Protein AF-A0A1E5UQI9-F1 (afdb_monomer)

Organism: NCBI:txid888268

Foldseek 3Di:
DVPDDDDPLADPVCVVVLVVLVVVLVVVVVCCCPPVVDDDDPLVSLVVSLVVLQVVLVVDDPVCNVNSVSSNVVSVVVD

Sequence (79 aa):
LSMIPKPEHVPAEHYAAFILLCCWQLWNRRNGVIFRNEVSTLRQTLQACREEARLWGCRLPRSAVTVCDSWCTIFFSAM

Nearest PDB structures (foldseek):
  3rdh-assembly1_D  TM=5.160E-01  e=6.623E+00  Homo sapiens
  6ejl-assembly1_B  TM=5.234E-01  e=7.944E+00  Homo sapiens
  7pwz-assembly1_A-2  TM=5.139E-01  e=8.969E+00  Homo sapiens

Secondary structure (DSSP, 8-state):
-TTSPPPTTS-STTHHHHHHHHHHHHHHHHHHHHHH-----HHHHHHHHHHHHHHHHTTS-GGGHHHHHHHHHHHHHT-

Mean predicted aligned error: 4.31 Å

Structure (mmCIF, N/CA/C/O backbone):
data_AF-A0A1E5UQI9-F1
#
_entry.id   AF-A0A1E5UQI9-F1
#
loop_
_atom_site.group_PDB
_atom_site.id
_atom_site.type_symbol
_atom_site.label_atom_id
_atom_site.label_alt_id
_atom_site.label_comp_id
_atom_site.label_asym_id
_atom_site.label_entity_id
_atom_site.label_seq_id
_atom_site.pdbx_PDB_ins_code
_atom_site.Cartn_x
_atom_site.Cartn_y
_atom_site.Cartn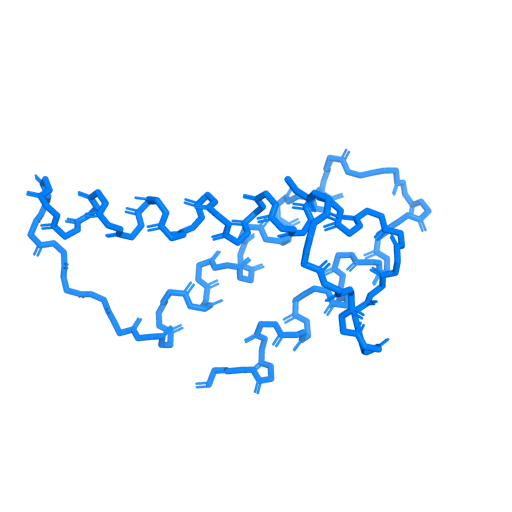_z
_atom_site.occupancy
_atom_site.B_iso_or_equiv
_atom_site.auth_seq_id
_atom_site.auth_comp_id
_atom_site.auth_asym_id
_atom_site.auth_atom_id
_atom_site.pdbx_PDB_model_num
ATOM 1 N N . LEU A 1 1 ? -10.416 1.848 -12.158 1.00 57.59 1 LEU A N 1
ATOM 2 C CA . LEU A 1 1 ? -8.988 2.232 -12.015 1.00 57.59 1 LEU A CA 1
ATOM 3 C C . LEU A 1 1 ? -8.534 3.289 -13.035 1.00 57.59 1 LEU A C 1
ATOM 5 O O . LEU A 1 1 ? -7.529 3.931 -12.783 1.00 57.59 1 LEU A O 1
ATOM 9 N N . SER A 1 2 ? -9.262 3.539 -14.132 1.00 54.22 2 SER A N 1
ATOM 10 C CA . SER A 1 2 ? -8.863 4.427 -15.245 1.00 54.22 2 SER A CA 1
ATOM 11 C C . SER A 1 2 ? -8.945 5.949 -14.999 1.00 54.22 2 SER A C 1
ATOM 13 O O . SER A 1 2 ? -8.830 6.707 -15.951 1.00 54.22 2 SER A O 1
ATOM 15 N N . MET A 1 3 ? -9.144 6.417 -13.761 1.00 66.56 3 MET A N 1
ATOM 16 C CA . MET A 1 3 ? -9.407 7.841 -13.462 1.00 66.56 3 MET A CA 1
ATOM 17 C C . MET A 1 3 ? -8.489 8.447 -12.388 1.00 66.56 3 MET A C 1
ATOM 19 O O . MET A 1 3 ? -8.642 9.619 -12.063 1.00 66.56 3 MET A O 1
ATOM 23 N N . ILE A 1 4 ? -7.553 7.681 -11.812 1.00 72.06 4 ILE A N 1
ATOM 24 C CA . ILE A 1 4 ? -6.598 8.230 -10.838 1.00 72.06 4 ILE A CA 1
ATOM 25 C C . ILE A 1 4 ? -5.311 8.570 -11.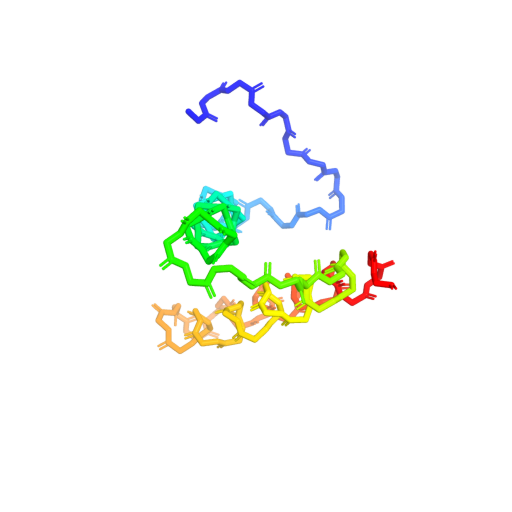596 1.00 72.06 4 ILE A C 1
ATOM 27 O O . ILE A 1 4 ? -4.630 7.643 -12.047 1.00 72.06 4 ILE A O 1
ATOM 31 N N . PRO A 1 5 ? -4.982 9.861 -11.785 1.00 77.56 5 PRO A N 1
ATOM 32 C CA . PRO A 1 5 ? -3.739 10.237 -12.438 1.00 77.56 5 PRO A CA 1
ATOM 33 C C . PRO A 1 5 ? -2.555 9.756 -11.596 1.00 77.56 5 PRO A C 1
ATOM 35 O O . PRO A 1 5 ? -2.519 9.948 -10.379 1.00 77.56 5 PRO A O 1
ATOM 38 N N . LYS A 1 6 ? -1.581 9.124 -12.257 1.00 85.94 6 LYS A N 1
ATOM 39 C CA . LYS A 1 6 ? -0.353 8.661 -11.612 1.00 85.94 6 LYS A CA 1
ATOM 40 C C . LYS A 1 6 ? 0.436 9.864 -11.083 1.00 85.94 6 LYS A C 1
ATOM 42 O O . LYS A 1 6 ? 0.845 10.688 -11.901 1.00 85.94 6 LYS A O 1
ATOM 47 N N . PRO A 1 7 ? 0.732 9.948 -9.774 1.00 85.81 7 PRO A N 1
ATOM 48 C CA . PRO A 1 7 ? 1.630 10.977 -9.265 1.00 85.81 7 PRO A CA 1
ATOM 49 C C . PRO A 1 7 ? 3.018 10.849 -9.906 1.00 85.81 7 PRO A C 1
ATOM 51 O O . PRO A 1 7 ? 3.470 9.739 -10.203 1.00 85.81 7 PRO A O 1
ATOM 54 N N . GLU A 1 8 ? 3.714 11.964 -10.130 1.00 86.12 8 GLU A N 1
ATOM 55 C CA . GLU A 1 8 ? 5.002 11.966 -10.844 1.00 86.12 8 GLU A CA 1
ATOM 56 C C . GLU A 1 8 ? 6.051 11.070 -10.174 1.00 86.12 8 GLU A C 1
ATOM 58 O O . GLU A 1 8 ? 6.690 10.271 -10.853 1.00 86.12 8 GLU A O 1
ATOM 63 N N . HIS A 1 9 ? 6.135 11.121 -8.842 1.00 85.62 9 HIS A N 1
ATOM 64 C CA . HIS A 1 9 ? 7.104 10.377 -8.032 1.00 85.62 9 HIS A CA 1
ATOM 65 C C . HIS A 1 9 ? 6.787 8.878 -7.870 1.00 85.62 9 HIS A C 1
ATOM 67 O O . HIS A 1 9 ? 7.578 8.147 -7.276 1.00 85.62 9 HIS A O 1
ATOM 73 N N . VAL A 1 10 ? 5.638 8.402 -8.366 1.00 86.69 10 VAL A N 1
ATOM 74 C CA . VAL A 1 10 ? 5.278 6.978 -8.323 1.00 86.69 10 VAL A CA 1
ATOM 75 C C . VAL A 1 10 ? 5.703 6.309 -9.635 1.00 86.69 10 VAL A C 1
ATOM 77 O O . VAL A 1 10 ? 5.360 6.827 -10.707 1.00 86.69 10 VAL A O 1
ATOM 80 N N . PRO A 1 11 ? 6.406 5.160 -9.600 1.00 88.25 11 PRO A N 1
ATOM 81 C CA . PRO A 1 11 ? 6.758 4.422 -10.810 1.00 88.25 11 PRO A CA 1
ATOM 82 C C . PRO A 1 11 ? 5.527 4.102 -11.666 1.00 88.25 11 PRO A C 1
ATOM 84 O O . PRO A 1 11 ? 4.478 3.719 -11.149 1.00 88.25 11 PRO A O 1
ATOM 87 N N . ALA A 1 12 ? 5.647 4.272 -12.986 1.00 87.12 12 ALA A N 1
ATOM 88 C CA . ALA A 1 12 ? 4.591 3.879 -13.925 1.00 87.12 12 ALA A CA 1
ATOM 89 C C . ALA A 1 12 ? 4.487 2.354 -14.052 1.00 87.12 12 ALA A C 1
ATOM 91 O O . ALA A 1 12 ? 3.391 1.807 -14.197 1.00 87.12 12 ALA A O 1
ATOM 92 N N . GLU A 1 13 ? 5.628 1.674 -13.958 1.00 88.88 13 GLU A N 1
ATOM 93 C CA . GLU A 1 13 ? 5.696 0.222 -13.916 1.00 88.88 13 GLU A CA 1
ATOM 94 C C . GLU A 1 13 ? 4.915 -0.304 -12.706 1.00 88.88 13 GLU A C 1
ATOM 96 O O . GLU A 1 13 ? 5.049 0.191 -11.587 1.00 88.88 13 GLU A O 1
ATOM 101 N N . HIS A 1 14 ? 4.043 -1.282 -12.951 1.00 88.12 14 HIS A N 1
ATOM 102 C CA . HIS A 1 14 ? 3.172 -1.877 -11.937 1.00 88.12 14 HIS A CA 1
ATOM 103 C C . HIS A 1 14 ? 2.280 -0.877 -11.160 1.00 88.12 14 HIS A C 1
ATOM 105 O O . HIS A 1 14 ? 1.774 -1.214 -10.091 1.00 88.12 14 HIS A O 1
ATOM 111 N N . TYR A 1 15 ? 1.986 0.318 -11.694 1.00 88.81 15 TYR A N 1
ATOM 112 C CA . TYR A 1 15 ? 1.154 1.314 -10.996 1.00 88.81 15 TYR A CA 1
ATOM 113 C C . TYR A 1 15 ? -0.243 0.793 -10.611 1.00 88.81 15 TYR A C 1
ATOM 115 O O . TYR A 1 15 ? -0.732 1.050 -9.512 1.00 88.81 15 TYR A O 1
ATOM 123 N N . ALA A 1 16 ? -0.881 -0.008 -11.470 1.00 88.75 16 ALA A N 1
ATOM 124 C CA . ALA A 1 16 ? -2.167 -0.626 -11.143 1.00 88.75 16 ALA A CA 1
ATOM 125 C C . ALA A 1 16 ? -2.073 -1.567 -9.925 1.00 88.75 16 ALA A C 1
ATOM 127 O O . ALA A 1 16 ? -2.977 -1.578 -9.092 1.00 88.75 16 ALA A O 1
ATOM 128 N N . ALA A 1 17 ? -0.969 -2.310 -9.791 1.00 89.88 17 ALA A N 1
ATOM 129 C CA . ALA A 1 17 ? -0.710 -3.160 -8.630 1.00 89.88 17 ALA A CA 1
ATOM 130 C C . ALA A 1 17 ? -0.510 -2.327 -7.357 1.00 89.88 17 ALA A C 1
ATOM 132 O O . ALA A 1 17 ? -1.070 -2.664 -6.317 1.00 89.88 17 ALA A O 1
ATOM 133 N N . PHE A 1 18 ? 0.197 -1.199 -7.456 1.00 91.12 18 PHE A N 1
ATOM 134 C CA . PHE A 1 18 ? 0.337 -0.257 -6.347 1.00 91.12 18 PHE A CA 1
ATOM 135 C C . PHE A 1 18 ? -1.022 0.270 -5.861 1.00 91.12 18 PHE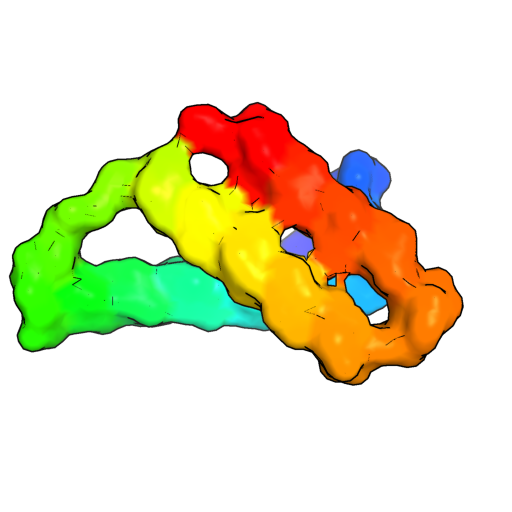 A C 1
ATOM 137 O O . PHE A 1 18 ? -1.297 0.267 -4.662 1.00 91.12 18 PHE A O 1
ATOM 144 N N . ILE A 1 19 ? -1.919 0.656 -6.777 1.00 91.44 19 ILE A N 1
ATOM 145 C CA . ILE A 1 19 ? -3.272 1.092 -6.398 1.00 91.44 19 ILE A CA 1
ATOM 146 C C . ILE A 1 19 ? -4.070 -0.045 -5.755 1.00 91.44 19 ILE A C 1
ATOM 148 O O . ILE A 1 19 ? -4.730 0.181 -4.741 1.00 91.44 19 ILE A O 1
ATOM 152 N N . LEU A 1 20 ? -3.996 -1.264 -6.298 1.00 91.81 20 LEU A N 1
ATOM 153 C CA . LEU A 1 20 ? -4.664 -2.426 -5.707 1.00 91.81 20 LEU A CA 1
ATOM 154 C C . LEU A 1 20 ? -4.180 -2.695 -4.279 1.00 91.81 20 LEU A C 1
ATOM 156 O O . LEU A 1 20 ? -5.008 -2.946 -3.407 1.00 91.81 20 LEU A O 1
ATOM 160 N N . LEU A 1 21 ? -2.876 -2.576 -4.022 1.00 92.88 21 LEU A N 1
ATOM 161 C CA . LEU A 1 21 ? -2.302 -2.694 -2.685 1.00 92.88 21 LEU A CA 1
ATOM 162 C C . LEU A 1 21 ? -2.867 -1.630 -1.736 1.00 92.88 21 LEU A C 1
ATOM 164 O O . LEU A 1 21 ? -3.328 -1.967 -0.646 1.00 92.88 21 LEU A O 1
ATOM 168 N N . CYS A 1 22 ? -2.903 -0.362 -2.155 1.00 93.19 22 CYS A N 1
ATOM 169 C CA . CYS A 1 22 ? -3.496 0.715 -1.358 1.00 93.19 22 CYS A CA 1
ATOM 170 C C . CYS A 1 22 ? -4.976 0.443 -1.042 1.00 93.19 22 CYS A C 1
ATOM 172 O O . CYS A 1 22 ? -5.401 0.549 0.108 1.00 93.19 22 CYS A O 1
ATOM 174 N N . CYS A 1 23 ? -5.767 0.051 -2.045 1.00 94.38 23 CYS A N 1
ATOM 175 C CA . CYS A 1 23 ? -7.179 -0.284 -1.862 1.00 94.38 23 CYS A CA 1
ATOM 176 C C . CYS A 1 23 ? -7.371 -1.484 -0.925 1.00 94.38 23 CYS A C 1
ATOM 178 O O . CYS A 1 23 ? -8.269 -1.461 -0.083 1.00 94.38 23 CYS A O 1
ATOM 180 N N . TRP A 1 24 ? -6.520 -2.504 -1.042 1.00 93.50 24 TRP A N 1
ATOM 181 C CA . TRP A 1 24 ? -6.526 -3.676 -0.172 1.00 93.50 24 TRP A CA 1
ATOM 182 C C . TRP A 1 24 ? -6.266 -3.302 1.288 1.00 93.50 24 TRP A C 1
ATOM 184 O O . TRP A 1 24 ? -7.015 -3.712 2.174 1.00 93.50 24 TRP A O 1
ATOM 194 N N . GLN A 1 25 ? -5.267 -2.459 1.548 1.00 94.81 25 GLN A N 1
ATOM 195 C CA . GLN A 1 25 ? -4.947 -2.014 2.905 1.00 94.81 25 GLN A CA 1
ATOM 196 C C . GLN A 1 25 ? -6.052 -1.141 3.510 1.00 94.81 25 GLN A C 1
ATOM 198 O O . GLN A 1 25 ? -6.409 -1.320 4.675 1.00 94.81 25 GLN A O 1
ATOM 203 N N . LEU A 1 26 ? -6.675 -0.262 2.718 1.00 94.62 26 LEU A N 1
ATOM 204 C CA . LEU A 1 26 ? -7.844 0.510 3.159 1.00 94.62 26 LEU A CA 1
ATOM 205 C C . LEU A 1 26 ? -9.037 -0.393 3.494 1.00 94.62 26 LEU A C 1
ATOM 207 O O . LEU A 1 26 ? -9.712 -0.185 4.506 1.00 94.62 26 LEU A O 1
ATOM 211 N N . TRP A 1 27 ? -9.285 -1.412 2.670 1.00 95.38 27 TRP A N 1
ATOM 212 C CA . TRP A 1 27 ? -10.331 -2.400 2.916 1.00 95.38 27 TRP A CA 1
ATOM 213 C C . TRP A 1 27 ? -10.058 -3.199 4.199 1.00 95.38 27 TRP A C 1
ATOM 215 O O . TRP A 1 27 ? -10.936 -3.285 5.060 1.00 95.38 27 TRP A O 1
ATOM 225 N N . ASN A 1 28 ? -8.829 -3.693 4.384 1.00 94.25 28 ASN A N 1
ATOM 226 C CA . ASN A 1 28 ? -8.409 -4.397 5.598 1.00 94.25 28 ASN A CA 1
ATOM 227 C C . ASN A 1 28 ? -8.555 -3.527 6.843 1.00 94.25 28 ASN A C 1
ATOM 229 O O . ASN A 1 28 ? -9.124 -3.978 7.838 1.00 94.25 28 ASN A O 1
ATOM 233 N N . ARG A 1 29 ? -8.097 -2.270 6.781 1.00 94.75 29 ARG A N 1
ATOM 234 C CA . ARG A 1 29 ? -8.214 -1.312 7.883 1.00 94.75 29 ARG A CA 1
ATOM 235 C C . ARG A 1 29 ? -9.670 -1.105 8.278 1.00 94.75 29 ARG A C 1
ATOM 237 O O . ARG A 1 29 ? -9.997 -1.212 9.458 1.00 94.75 29 ARG A O 1
ATOM 244 N N . ARG A 1 30 ? -10.545 -0.835 7.302 1.00 95.19 30 ARG A N 1
ATOM 245 C CA . ARG A 1 30 ? -11.983 -0.652 7.541 1.00 95.19 30 ARG A CA 1
ATOM 246 C C . ARG A 1 30 ? -12.594 -1.894 8.187 1.00 95.19 30 ARG A C 1
ATOM 248 O O . ARG A 1 30 ? -13.325 -1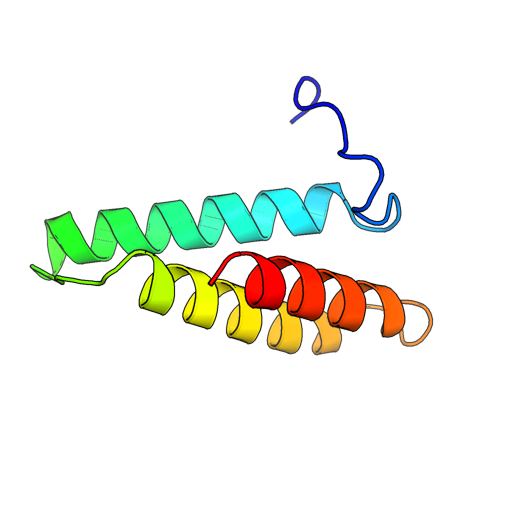.765 9.162 1.00 95.19 30 ARG A O 1
ATOM 255 N N . ASN A 1 31 ? -12.273 -3.084 7.690 1.00 96.31 31 ASN A N 1
ATOM 256 C CA . ASN A 1 31 ? -12.779 -4.329 8.265 1.00 96.31 31 ASN A CA 1
ATOM 257 C C . ASN A 1 31 ? -12.259 -4.579 9.682 1.00 96.31 31 ASN A C 1
ATOM 259 O O . ASN A 1 31 ? -13.011 -5.051 10.527 1.00 96.31 31 ASN A O 1
ATOM 263 N N . GLY A 1 32 ? -11.009 -4.224 9.966 1.00 95.94 32 GLY A N 1
ATOM 264 C CA . GLY A 1 32 ? -10.453 -4.266 11.314 1.00 95.94 32 GLY A CA 1
ATOM 265 C C . GLY A 1 32 ? -11.225 -3.391 12.299 1.00 95.94 32 GLY A C 1
ATOM 266 O O . GLY A 1 32 ? -11.580 -3.856 13.381 1.00 95.94 32 GLY A O 1
ATOM 267 N N . VAL A 1 33 ? -11.568 -2.157 11.903 1.00 94.44 33 VAL A N 1
ATOM 268 C CA . VAL A 1 33 ? -12.424 -1.273 12.718 1.00 94.44 33 VAL A CA 1
ATOM 269 C C . VAL A 1 33 ? -13.785 -1.919 12.962 1.00 94.44 33 VAL A C 1
ATOM 271 O O . VAL A 1 33 ? -14.206 -2.050 14.105 1.00 94.44 33 VAL A O 1
ATOM 274 N N . ILE A 1 34 ? -14.473 -2.315 11.889 1.00 96.31 34 ILE A N 1
ATOM 275 C CA . ILE A 1 34 ? -15.883 -2.717 11.955 1.00 96.31 34 ILE A CA 1
ATOM 276 C C . ILE A 1 34 ? -16.067 -4.070 12.646 1.00 96.31 34 ILE A C 1
ATOM 278 O O . ILE A 1 34 ? -16.987 -4.227 13.440 1.00 96.31 34 ILE A O 1
ATOM 282 N N . PHE A 1 35 ? -15.210 -5.047 12.349 1.00 97.31 35 PHE A N 1
ATOM 283 C CA . PHE A 1 35 ? -15.413 -6.429 12.789 1.00 97.31 35 PHE A CA 1
ATOM 284 C C . PHE A 1 35 ? -14.554 -6.829 13.987 1.00 97.31 35 PHE A C 1
ATOM 286 O O . PHE A 1 35 ? -14.879 -7.807 14.654 1.00 97.31 35 PHE A O 1
ATOM 293 N N . ARG A 1 36 ? -13.454 -6.116 14.258 1.00 96.31 36 ARG A N 1
ATOM 294 C CA . ARG A 1 36 ? -12.502 -6.464 15.329 1.00 96.31 36 ARG A CA 1
ATOM 295 C C . ARG A 1 36 ? -12.279 -5.340 16.341 1.00 96.31 36 ARG A C 1
ATOM 297 O O . ARG A 1 36 ? -11.470 -5.504 17.248 1.00 96.31 36 ARG A O 1
ATOM 304 N N . ASN A 1 37 ? -12.994 -4.220 16.204 1.00 94.06 37 ASN A N 1
ATOM 305 C CA . ASN A 1 37 ? -12.835 -3.028 17.037 1.00 94.06 37 ASN A CA 1
ATOM 306 C C . ASN A 1 37 ? -11.376 -2.525 17.089 1.00 94.06 37 ASN A C 1
ATOM 308 O O . ASN A 1 37 ? -10.902 -2.030 18.111 1.00 94.06 37 ASN A O 1
ATOM 312 N N . GLU A 1 38 ? -10.633 -2.683 15.987 1.00 94.62 38 GLU A N 1
ATOM 313 C CA . GLU A 1 38 ? -9.236 -2.260 15.917 1.00 94.62 38 GLU A CA 1
ATOM 314 C C . GLU A 1 38 ? -9.122 -0.738 15.859 1.00 94.62 38 GLU A C 1
ATOM 316 O O . GLU A 1 38 ? -9.654 -0.075 14.958 1.00 94.62 38 GLU A O 1
ATOM 321 N N . VAL A 1 39 ? -8.301 -0.186 16.745 1.00 91.00 39 VAL A N 1
ATOM 322 C CA . VAL A 1 39 ? -7.843 1.198 16.661 1.00 91.00 39 VAL A CA 1
ATOM 323 C C . VAL A 1 39 ? -6.412 1.183 16.149 1.00 91.00 39 VAL A C 1
ATOM 325 O O . VAL A 1 39 ? -5.488 0.823 16.870 1.00 91.00 39 VAL A O 1
ATOM 328 N N . SER A 1 40 ? -6.226 1.577 14.892 1.00 88.06 40 SER A N 1
ATOM 329 C CA . SER A 1 40 ? -4.904 1.846 14.346 1.00 88.06 40 SER A CA 1
ATOM 330 C C . SER 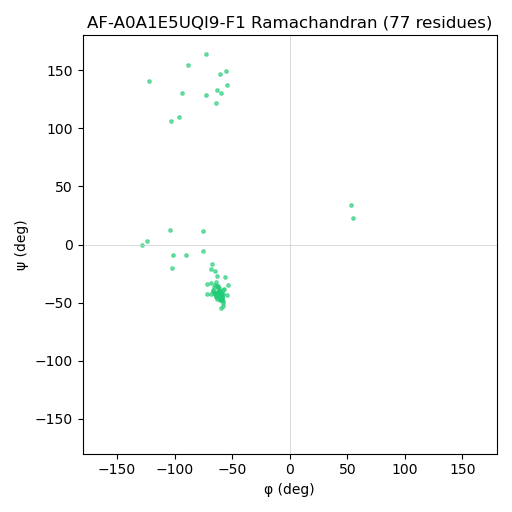A 1 40 ? -4.813 3.268 13.813 1.00 88.06 40 SER A C 1
ATOM 332 O O . SER A 1 40 ? -5.754 3.831 13.237 1.00 88.06 40 SER A O 1
ATOM 334 N N . THR A 1 41 ? -3.656 3.861 14.068 1.00 92.69 41 THR A N 1
ATOM 335 C CA . THR A 1 41 ? -3.287 5.193 13.601 1.00 92.69 41 THR A CA 1
ATOM 336 C C . THR A 1 41 ? -2.997 5.175 12.099 1.00 92.69 41 THR A C 1
ATOM 338 O O . THR A 1 41 ? -2.748 4.120 11.501 1.00 92.69 41 THR A O 1
ATOM 341 N N . LEU A 1 42 ? -2.974 6.359 11.480 1.00 91.62 42 LEU A N 1
ATOM 342 C CA . LEU A 1 42 ? -2.527 6.503 10.092 1.00 91.62 42 LEU A CA 1
ATOM 343 C C . LEU A 1 42 ? -1.119 5.916 9.903 1.00 91.62 42 LEU A C 1
ATOM 345 O O . LEU A 1 42 ? -0.899 5.148 8.971 1.00 91.62 42 LEU A O 1
ATOM 349 N N . ARG A 1 43 ? -0.202 6.186 10.841 1.00 94.19 43 ARG A N 1
ATOM 350 C CA . ARG A 1 43 ? 1.167 5.657 10.813 1.00 94.19 43 ARG A CA 1
ATOM 351 C C . ARG A 1 43 ? 1.203 4.129 10.791 1.00 94.19 43 ARG A C 1
ATOM 353 O O . ARG A 1 43 ? 1.882 3.563 9.946 1.00 94.19 43 ARG A O 1
ATOM 360 N N . GLN A 1 44 ? 0.453 3.455 11.666 1.00 93.88 44 GLN A N 1
ATOM 361 C CA . GLN A 1 44 ? 0.384 1.984 11.673 1.00 93.88 44 GLN A CA 1
ATOM 362 C C . GLN A 1 44 ? -0.205 1.428 10.370 1.00 93.88 44 GLN A C 1
ATOM 364 O O . GLN A 1 44 ? 0.247 0.403 9.871 1.00 93.88 44 GLN A O 1
ATOM 369 N N . THR A 1 45 ? -1.182 2.125 9.785 1.00 93.88 45 THR A N 1
ATOM 370 C CA . THR A 1 45 ? -1.754 1.736 8.487 1.00 93.88 45 THR A CA 1
ATOM 371 C C . THR A 1 45 ? -0.713 1.851 7.368 1.00 93.88 45 THR A C 1
ATOM 373 O O . THR A 1 45 ? -0.576 0.945 6.554 1.00 93.88 45 THR A O 1
ATOM 376 N N . LEU A 1 46 ? 0.081 2.925 7.352 1.00 95.62 46 LEU A N 1
ATOM 377 C CA . LEU A 1 46 ? 1.160 3.112 6.378 1.00 95.62 46 LEU A CA 1
ATOM 378 C C . LEU A 1 46 ? 2.324 2.124 6.579 1.00 95.62 46 LEU A C 1
ATOM 380 O O . LEU A 1 46 ? 2.916 1.678 5.595 1.00 95.62 46 LEU A O 1
ATOM 384 N N . GLN A 1 47 ? 2.617 1.726 7.823 1.00 95.62 47 GLN A N 1
ATOM 385 C CA . GLN A 1 47 ? 3.549 0.628 8.115 1.00 95.62 47 GLN A CA 1
ATOM 386 C C . GLN A 1 47 ? 3.068 -0.684 7.487 1.00 95.62 47 GLN A C 1
ATOM 388 O O . GLN A 1 47 ? 3.838 -1.319 6.767 1.00 95.62 47 GLN A O 1
ATOM 393 N N . ALA A 1 48 ? 1.790 -1.034 7.664 1.00 94.56 48 ALA A N 1
ATOM 394 C CA . ALA A 1 48 ? 1.200 -2.222 7.047 1.00 94.56 48 ALA A CA 1
ATOM 395 C C . ALA A 1 48 ? 1.251 -2.164 5.508 1.00 94.56 48 ALA A C 1
ATOM 397 O O . ALA A 1 48 ? 1.606 -3.149 4.862 1.00 94.56 48 ALA A O 1
ATOM 398 N N . CYS A 1 49 ? 0.998 -0.996 4.902 1.00 95.38 49 CYS A N 1
ATOM 399 C CA . CYS A 1 49 ? 1.174 -0.808 3.458 1.00 95.38 49 CYS A CA 1
ATOM 400 C C . CYS A 1 49 ? 2.613 -1.074 2.995 1.00 95.38 49 CYS A C 1
ATOM 402 O O . CYS A 1 49 ? 2.824 -1.721 1.969 1.00 95.38 49 CYS A O 1
ATOM 404 N N . ARG A 1 50 ? 3.612 -0.594 3.745 1.00 95.50 50 ARG A N 1
ATOM 405 C CA . ARG A 1 50 ? 5.030 -0.826 3.438 1.00 95.50 50 ARG A CA 1
ATOM 406 C C . ARG A 1 50 ? 5.401 -2.305 3.543 1.00 95.50 50 ARG A C 1
ATOM 408 O O . ARG A 1 50 ? 6.152 -2.801 2.708 1.00 95.50 50 ARG A O 1
ATOM 415 N N . GLU A 1 51 ? 4.910 -2.999 4.563 1.00 94.31 51 GLU A N 1
ATOM 416 C CA . GLU A 1 51 ? 5.142 -4.436 4.741 1.00 94.31 51 GLU A CA 1
ATOM 417 C C . GLU A 1 51 ? 4.510 -5.249 3.610 1.00 94.31 51 GLU A C 1
ATOM 419 O O . GLU A 1 51 ? 5.177 -6.093 3.012 1.00 94.31 51 GLU A O 1
ATOM 424 N N . GLU A 1 52 ? 3.276 -4.920 3.232 1.00 93.31 52 GLU A N 1
ATOM 425 C CA . GLU A 1 52 ? 2.607 -5.531 2.086 1.00 93.31 52 GLU A CA 1
ATOM 426 C C . GLU A 1 52 ? 3.377 -5.269 0.785 1.00 93.31 52 GLU A C 1
ATOM 428 O O . GLU A 1 52 ? 3.555 -6.184 -0.016 1.00 93.31 52 GLU A O 1
ATOM 433 N N . ALA A 1 53 ? 3.905 -4.054 0.586 1.00 93.31 53 ALA A N 1
ATOM 434 C CA . ALA A 1 53 ? 4.687 -3.722 -0.606 1.00 93.31 53 ALA A CA 1
ATOM 435 C C . ALA A 1 53 ? 5.925 -4.618 -0.727 1.00 93.31 53 ALA A C 1
ATOM 437 O O . ALA A 1 53 ? 6.179 -5.159 -1.801 1.00 93.31 53 ALA A O 1
ATOM 438 N N . ARG A 1 54 ? 6.632 -4.865 0.386 1.00 91.31 54 ARG A N 1
ATOM 439 C CA . ARG A 1 54 ? 7.771 -5.800 0.432 1.00 91.31 54 ARG A CA 1
ATOM 440 C C . ARG A 1 54 ? 7.373 -7.223 0.052 1.00 91.31 54 ARG A C 1
ATOM 442 O O . ARG A 1 54 ? 8.077 -7.859 -0.727 1.00 91.31 54 ARG A O 1
ATOM 449 N N . LEU A 1 55 ? 6.248 -7.714 0.576 1.00 89.75 55 LEU A N 1
ATOM 450 C CA . LEU A 1 55 ? 5.737 -9.052 0.253 1.00 89.75 55 LEU A CA 1
ATOM 451 C C . LEU A 1 55 ? 5.331 -9.168 -1.221 1.00 89.75 55 LEU A C 1
ATOM 453 O O . LEU A 1 55 ? 5.538 -10.211 -1.846 1.00 89.75 55 LEU A O 1
ATOM 457 N N . TRP A 1 56 ? 4.802 -8.090 -1.800 1.00 86.75 56 TRP A N 1
ATOM 458 C CA . TRP A 1 56 ? 4.512 -8.011 -3.229 1.00 86.75 56 TRP A CA 1
ATOM 459 C C . TRP A 1 56 ? 5.772 -8.086 -4.090 1.00 86.75 56 TRP A C 1
ATOM 461 O O . TRP A 1 56 ? 5.723 -8.693 -5.158 1.00 86.75 56 TRP A O 1
ATOM 471 N N . GLY A 1 57 ? 6.909 -7.573 -3.611 1.00 83.00 57 GLY A N 1
ATOM 472 C CA . GLY A 1 57 ? 8.209 -7.733 -4.267 1.00 83.00 57 GLY A CA 1
ATOM 473 C C . GLY A 1 57 ? 8.568 -9.195 -4.559 1.00 83.00 57 GLY A C 1
ATOM 474 O O . GLY A 1 57 ? 9.105 -9.489 -5.623 1.00 83.00 57 GLY A O 1
ATOM 475 N N . CYS A 1 58 ? 8.181 -10.139 -3.692 1.00 81.81 58 CYS A N 1
ATOM 476 C CA . CYS A 1 58 ? 8.393 -11.575 -3.922 1.00 81.81 58 CYS A CA 1
ATOM 477 C C . CYS A 1 58 ? 7.563 -12.151 -5.084 1.00 81.81 58 CYS A C 1
ATOM 479 O O . CYS A 1 58 ? 7.851 -13.252 -5.550 1.00 81.81 58 CYS A O 1
ATOM 481 N N . ARG A 1 59 ? 6.517 -11.444 -5.530 1.00 82.00 59 ARG A N 1
ATOM 482 C CA . ARG A 1 59 ? 5.619 -11.854 -6.623 1.00 82.00 59 ARG A CA 1
ATOM 483 C C . ARG A 1 59 ? 5.928 -11.149 -7.944 1.00 82.00 59 ARG A C 1
ATOM 485 O O . ARG A 1 59 ? 5.340 -11.499 -8.965 1.00 82.00 59 ARG A O 1
ATOM 492 N N . LEU A 1 60 ? 6.812 -10.154 -7.925 1.00 81.38 60 LEU A N 1
ATOM 493 C CA . LEU A 1 60 ? 7.224 -9.418 -9.111 1.00 81.38 60 LEU A CA 1
ATOM 494 C C . LEU A 1 60 ? 8.424 -10.095 -9.796 1.00 81.38 60 LEU A C 1
ATOM 496 O O . LEU A 1 60 ? 9.208 -10.791 -9.144 1.00 81.38 60 LEU A O 1
ATOM 500 N N . PRO A 1 61 ? 8.607 -9.891 -11.114 1.00 84.38 61 PRO A N 1
ATOM 501 C CA . PRO A 1 61 ? 9.837 -10.278 -11.794 1.00 84.38 61 PRO A CA 1
ATOM 502 C C . PRO A 1 61 ? 11.061 -9.643 -11.123 1.00 84.38 61 PRO A C 1
ATOM 504 O O . PRO A 1 61 ? 10.994 -8.517 -10.635 1.00 84.38 61 PRO A O 1
ATOM 507 N N . ARG A 1 62 ? 12.219 -10.318 -11.165 1.00 82.44 62 ARG A N 1
ATOM 508 C CA . ARG A 1 62 ? 13.470 -9.790 -10.578 1.00 82.44 62 ARG A CA 1
ATOM 509 C C . ARG A 1 62 ? 13.868 -8.415 -11.127 1.00 82.44 62 ARG A C 1
ATOM 511 O O . ARG A 1 62 ? 14.513 -7.648 -10.422 1.00 82.44 62 ARG A O 1
ATOM 518 N N . SER A 1 63 ? 13.474 -8.098 -12.359 1.00 82.12 63 SER A N 1
ATOM 519 C CA . SER A 1 63 ? 13.692 -6.786 -12.977 1.00 82.12 63 SER A CA 1
ATOM 520 C C . SER A 1 63 ? 12.934 -5.647 -12.286 1.00 82.12 63 SER A C 1
ATOM 522 O O . SER A 1 63 ? 13.359 -4.505 -12.392 1.00 82.12 63 SER A O 1
ATOM 524 N N . ALA A 1 64 ? 11.857 -5.949 -11.556 1.00 82.44 64 ALA A N 1
ATOM 525 C CA . ALA A 1 64 ? 10.960 -4.973 -10.939 1.00 82.44 64 ALA A CA 1
ATOM 526 C C . ALA A 1 64 ? 11.171 -4.821 -9.417 1.00 82.44 64 ALA A C 1
ATOM 528 O O . ALA A 1 64 ? 10.357 -4.207 -8.726 1.00 82.44 64 ALA A O 1
ATOM 529 N N . VAL A 1 65 ? 12.268 -5.356 -8.866 1.00 83.44 65 VAL A N 1
ATOM 530 C CA . VAL A 1 65 ? 12.599 -5.225 -7.431 1.00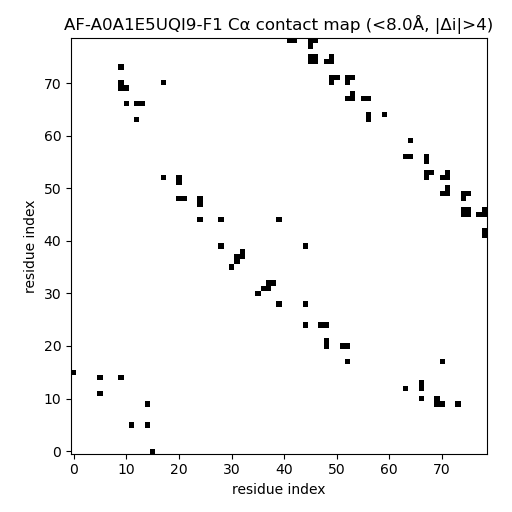 83.44 65 VAL A CA 1
ATOM 531 C C . VAL A 1 65 ? 12.714 -3.753 -7.012 1.00 83.44 65 VAL A C 1
ATOM 533 O O . VAL A 1 65 ? 12.189 -3.361 -5.971 1.00 83.44 65 VAL A O 1
ATOM 536 N N . THR A 1 66 ? 13.296 -2.907 -7.863 1.00 88.44 66 THR A N 1
ATOM 537 C CA . THR A 1 66 ? 13.445 -1.461 -7.617 1.00 88.44 66 THR A CA 1
ATOM 538 C C . THR A 1 66 ? 12.104 -0.724 -7.518 1.00 88.44 66 THR A C 1
ATOM 540 O O . THR A 1 66 ? 11.992 0.286 -6.816 1.00 88.44 66 THR A O 1
ATOM 543 N N . VAL A 1 67 ? 11.057 -1.237 -8.174 1.00 91.06 67 VAL A N 1
ATOM 544 C CA . VAL A 1 67 ? 9.691 -0.698 -8.091 1.00 91.06 67 VAL A CA 1
ATOM 545 C C . VAL A 1 67 ? 9.114 -0.935 -6.695 1.00 91.06 67 VAL A C 1
ATOM 547 O O . VAL A 1 67 ? 8.547 -0.021 -6.097 1.00 91.06 67 VAL A O 1
ATOM 550 N N . CYS A 1 68 ? 9.330 -2.126 -6.133 1.00 91.38 68 CYS A N 1
ATOM 551 C CA . CYS A 1 68 ? 8.935 -2.456 -4.764 1.00 91.38 68 CYS A CA 1
ATOM 552 C C . CYS A 1 68 ? 9.654 -1.572 -3.726 1.00 91.38 68 CYS A C 1
ATOM 554 O O . CYS A 1 68 ? 9.014 -1.044 -2.811 1.00 91.38 68 CYS A O 1
ATOM 556 N N . ASP A 1 69 ? 10.961 -1.344 -3.885 1.00 91.62 69 ASP A N 1
ATOM 557 C CA . ASP A 1 69 ? 11.725 -0.438 -3.013 1.00 91.62 69 ASP A CA 1
ATOM 558 C C . ASP A 1 69 ? 11.213 1.008 -3.092 1.00 91.62 69 ASP A C 1
ATOM 560 O O . ASP A 1 69 ? 11.112 1.711 -2.078 1.00 91.62 69 ASP A O 1
ATOM 564 N N . SER A 1 70 ? 10.810 1.435 -4.291 1.00 93.88 70 SER A N 1
ATOM 565 C CA . SER A 1 70 ? 10.194 2.745 -4.512 1.00 93.88 70 SER A CA 1
ATOM 566 C C . SER A 1 70 ? 8.856 2.863 -3.777 1.00 93.88 70 SER A C 1
ATOM 568 O O . SER A 1 70 ? 8.631 3.845 -3.072 1.00 93.88 70 SER A O 1
ATOM 570 N N . TRP A 1 71 ? 7.987 1.847 -3.849 1.00 94.44 71 TRP A N 1
ATOM 571 C CA . TRP A 1 71 ? 6.731 1.814 -3.083 1.00 94.44 71 TRP A CA 1
ATOM 572 C C . TRP A 1 71 ? 6.974 1.871 -1.575 1.00 94.44 71 TRP A C 1
ATOM 574 O O . TRP A 1 71 ? 6.299 2.613 -0.861 1.00 94.44 71 TRP A O 1
ATOM 584 N N . CYS A 1 72 ? 7.972 1.132 -1.087 1.00 94.50 72 CYS A N 1
ATOM 585 C CA . CYS A 1 72 ? 8.356 1.164 0.320 1.00 94.50 72 CYS A CA 1
ATOM 586 C C . CYS A 1 72 ? 8.803 2.559 0.763 1.00 94.50 72 CYS A C 1
ATOM 588 O O . CYS A 1 72 ? 8.456 2.987 1.864 1.00 94.50 72 CYS A O 1
ATOM 590 N N . THR A 1 73 ? 9.560 3.256 -0.086 1.00 95.25 73 THR A N 1
ATOM 591 C CA . THR A 1 73 ? 10.006 4.634 0.154 1.00 95.25 73 THR A CA 1
ATOM 592 C C . THR A 1 73 ? 8.828 5.604 0.172 1.00 95.25 73 THR A C 1
ATOM 594 O O . THR A 1 73 ? 8.757 6.440 1.069 1.00 95.25 73 THR A O 1
ATOM 597 N N . ILE A 1 74 ? 7.861 5.449 -0.738 1.00 94.94 74 ILE A N 1
ATOM 59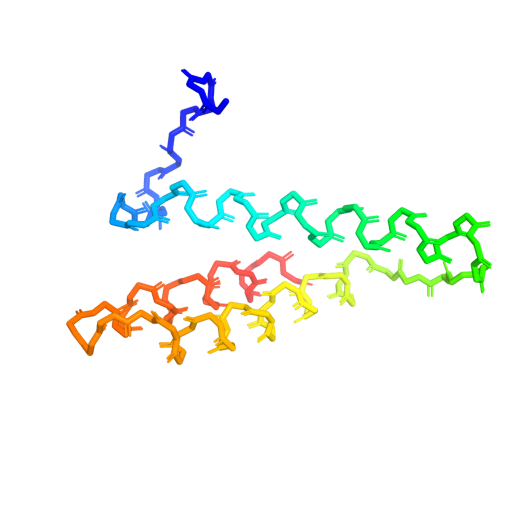8 C CA . ILE A 1 74 ? 6.637 6.264 -0.774 1.00 94.94 74 ILE A CA 1
ATOM 599 C C . ILE A 1 74 ? 5.872 6.139 0.547 1.00 94.94 74 ILE A C 1
ATOM 601 O O . ILE A 1 74 ? 5.611 7.148 1.202 1.00 94.94 74 ILE A O 1
ATOM 605 N N . PHE A 1 75 ? 5.581 4.913 0.994 1.00 95.12 75 PHE A N 1
ATOM 606 C CA . PHE A 1 75 ? 4.898 4.712 2.275 1.00 95.12 75 PHE A CA 1
ATOM 607 C C . PHE A 1 75 ? 5.725 5.208 3.457 1.00 95.12 75 PHE A C 1
ATOM 609 O O . PHE A 1 75 ? 5.161 5.757 4.396 1.00 95.12 75 PHE A O 1
ATOM 616 N N . PHE A 1 76 ? 7.052 5.061 3.405 1.00 94.56 76 PHE A N 1
ATOM 617 C CA . PHE A 1 76 ? 7.932 5.588 4.442 1.00 94.56 76 PHE A CA 1
ATOM 618 C C . PHE A 1 76 ? 7.900 7.110 4.541 1.00 94.56 76 PHE A C 1
ATOM 620 O O . PHE A 1 76 ? 7.825 7.636 5.644 1.00 94.56 76 PHE A O 1
ATOM 627 N N . SER A 1 77 ? 7.893 7.807 3.408 1.00 93.44 77 SER A N 1
ATOM 628 C CA . SER A 1 77 ? 7.836 9.269 3.367 1.00 9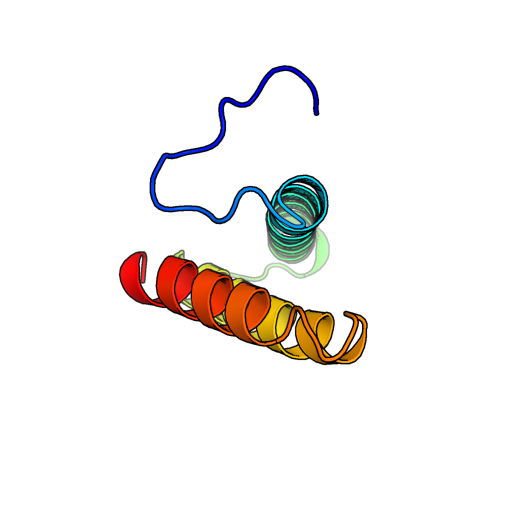3.44 77 SER A CA 1
ATOM 629 C C . SER A 1 77 ? 6.499 9.853 3.839 1.00 93.44 77 SER A C 1
ATOM 631 O O . SER A 1 77 ? 6.449 11.014 4.229 1.00 93.44 77 SER A O 1
ATOM 633 N N . ALA A 1 78 ? 5.426 9.058 3.812 1.00 90.62 78 ALA A N 1
ATOM 634 C CA . ALA A 1 78 ? 4.087 9.475 4.221 1.00 90.62 78 ALA A CA 1
ATOM 635 C C . ALA A 1 78 ? 3.780 9.242 5.720 1.00 90.62 78 ALA A C 1
ATOM 637 O O . ALA A 1 78 ? 2.712 9.653 6.177 1.00 90.62 78 ALA A O 1
ATOM 638 N N . MET A 1 79 ? 4.655 8.537 6.456 1.00 89.94 79 MET A N 1
ATOM 639 C CA . MET A 1 79 ? 4.493 8.161 7.880 1.00 89.94 79 MET A CA 1
ATOM 640 C C . MET A 1 79 ? 4.858 9.262 8.880 1.00 89.94 79 MET A C 1
ATOM 642 O O . MET A 1 79 ? 4.370 9.172 10.043 1.00 89.94 79 MET A O 1
#

Radius of gyration: 13.12 Å; Cα contacts (8 Å, |Δi|>4): 55; chains: 1; bounding box: 30×24×32 Å

Solvent-accessible surface area (backbone atoms only — not comparable to full-atom values): 4654 Å² total; per-residue (Å²): 128,95,79,70,80,79,57,86,92,50,65,75,73,65,39,70,57,54,52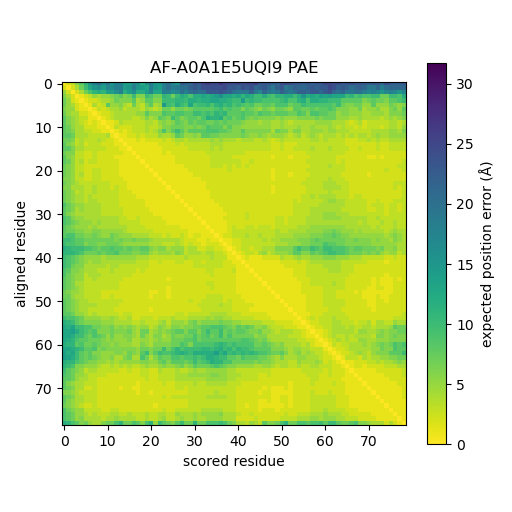,50,51,53,53,49,49,53,50,51,52,52,47,32,36,76,77,67,70,49,88,74,53,72,48,58,52,33,50,51,48,27,54,50,33,55,59,48,36,78,76,46,61,83,88,47,44,68,53,27,54,49,51,30,49,53,33,58,75,74,86

pLDDT: mean 89.54, std 7.83, range [54.22, 97.31]